Protein AF-A0A3C1F4M3-F1 (afdb_monomer)

Sequence (128 aa):
MGHRFSFQVFRGPIPIGVHVLHNCDNPPCSNPDHLRLGTDADNQRDKVARGRDYRGPRHHNSRKTHCPQGHEYTEQNVYRWGKGRYCKTCHSGYSRAAARERRARSRPMTGAVPSPEGPPPDSFQVPP

Nearest PDB structures (foldseek):
  1b8t-assembly1_A  TM=3.727E-01  e=8.259E-01  Gallus gallus
  6k4y-assembly1_M  TM=4.926E-01  e=9.924E+00  Tequatrovirus T4

Radius of gyration: 33.22 Å; Cα contacts (8 Å, |Δi|>4): 115; chains: 1; bounding box: 71×30×104 Å

Structure (mmCIF, N/CA/C/O backbone):
data_AF-A0A3C1F4M3-F1
#
_entry.id   AF-A0A3C1F4M3-F1
#
loop_
_atom_site.group_PDB
_atom_site.id
_atom_site.type_symbol
_atom_site.label_atom_id
_atom_site.label_alt_id
_atom_site.label_comp_id
_atom_site.label_asym_id
_atom_site.label_entity_id
_atom_site.label_seq_id
_atom_site.pdbx_PDB_ins_code
_atom_site.Cartn_x
_atom_site.Cartn_y
_atom_site.Cartn_z
_atom_site.occupancy
_atom_site.B_iso_or_equiv
_atom_site.auth_seq_id
_atom_site.auth_comp_id
_atom_site.auth_asym_id
_atom_site.auth_atom_id
_atom_site.pdbx_PDB_model_num
ATOM 1 N N . MET A 1 1 ? 16.260 10.325 -10.033 1.00 61.62 1 MET A N 1
ATOM 2 C CA . MET A 1 1 ? 16.123 10.311 -11.508 1.00 61.62 1 MET A CA 1
ATOM 3 C C . MET A 1 1 ? 17.241 9.551 -12.244 1.00 61.62 1 MET A C 1
ATOM 5 O O . MET A 1 1 ? 17.058 9.274 -13.419 1.00 61.62 1 MET A O 1
ATOM 9 N N . GLY A 1 2 ? 18.337 9.121 -11.594 1.00 87.25 2 GLY A N 1
ATOM 10 C CA . GLY A 1 2 ? 19.454 8.436 -12.278 1.00 87.25 2 GLY A CA 1
ATOM 11 C C . GLY A 1 2 ? 19.153 7.047 -12.866 1.00 87.25 2 GLY A C 1
ATOM 12 O O . GLY A 1 2 ? 19.625 6.731 -13.952 1.00 87.25 2 GLY A O 1
ATOM 13 N N . HIS A 1 3 ? 18.312 6.232 -12.219 1.00 92.25 3 HIS A N 1
ATOM 14 C CA . HIS A 1 3 ? 18.070 4.850 -12.656 1.00 92.25 3 HIS A CA 1
ATOM 15 C C . HIS A 1 3 ? 17.371 4.738 -14.026 1.00 92.25 3 HIS A C 1
ATOM 17 O O . HIS A 1 3 ? 17.714 3.865 -14.814 1.00 92.25 3 HIS A O 1
ATOM 23 N N . ARG A 1 4 ? 16.431 5.637 -14.360 1.00 95.06 4 ARG A N 1
ATOM 24 C CA . ARG A 1 4 ? 15.759 5.623 -15.677 1.00 95.06 4 ARG A CA 1
ATOM 25 C C . ARG A 1 4 ? 16.709 5.992 -16.812 1.00 95.06 4 ARG A C 1
ATOM 27 O O . ARG A 1 4 ? 16.585 5.449 -17.904 1.00 95.06 4 ARG A O 1
ATOM 34 N N . PHE A 1 5 ? 17.615 6.935 -16.559 1.00 95.12 5 PHE A N 1
ATOM 35 C CA . PHE A 1 5 ? 18.633 7.332 -17.527 1.00 95.12 5 PHE A CA 1
ATOM 36 C C . PHE A 1 5 ? 19.653 6.209 -17.725 1.00 95.12 5 PHE A C 1
ATOM 38 O O . PHE A 1 5 ? 19.879 5.787 -18.852 1.00 95.12 5 PHE A O 1
ATOM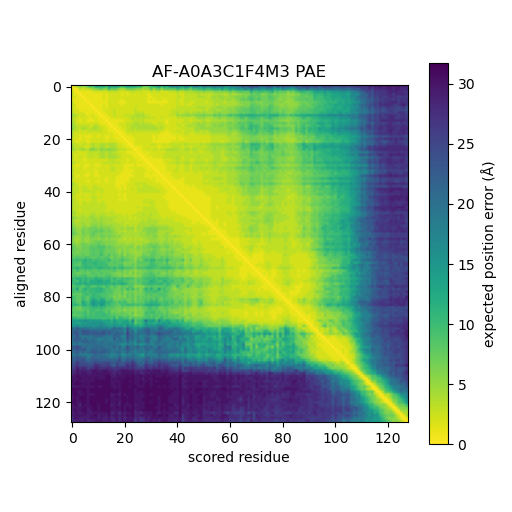 45 N N . SER A 1 6 ? 20.171 5.653 -16.624 1.00 96.19 6 SER A N 1
ATOM 46 C CA . SER A 1 6 ? 21.076 4.501 -16.651 1.00 96.19 6 SER A CA 1
ATOM 47 C C . SER A 1 6 ? 20.484 3.328 -17.440 1.00 96.19 6 SER A C 1
ATOM 49 O O . SER A 1 6 ? 21.121 2.810 -18.353 1.00 96.19 6 SER A O 1
ATOM 51 N N . PHE A 1 7 ? 19.221 2.968 -17.185 1.00 96.75 7 PHE A N 1
ATOM 52 C CA . PHE A 1 7 ? 18.557 1.915 -17.953 1.00 96.75 7 PHE A CA 1
ATOM 53 C C . PHE A 1 7 ? 18.534 2.223 -19.458 1.00 96.75 7 PHE A C 1
ATOM 55 O O . PHE A 1 7 ? 18.891 1.365 -20.253 1.00 96.75 7 PHE A O 1
ATOM 62 N N . GLN A 1 8 ? 18.179 3.445 -19.862 1.00 96.44 8 GLN A N 1
ATOM 63 C CA . GLN A 1 8 ? 18.118 3.803 -21.283 1.00 96.44 8 GLN A CA 1
ATOM 64 C C . GLN A 1 8 ? 19.469 3.728 -21.991 1.00 96.44 8 GLN A C 1
ATOM 66 O O . GLN A 1 8 ? 19.537 3.216 -23.105 1.00 96.44 8 GLN A O 1
ATOM 71 N N . VAL A 1 9 ? 20.534 4.188 -21.332 1.00 97.00 9 VAL A N 1
ATOM 72 C CA . VAL A 1 9 ? 21.895 4.173 -21.889 1.00 97.00 9 VAL A CA 1
ATOM 73 C C . VAL A 1 9 ? 22.427 2.747 -22.042 1.00 97.00 9 VAL A C 1
ATOM 75 O O . VAL A 1 9 ? 23.027 2.433 -23.064 1.00 97.00 9 VAL A O 1
ATOM 78 N N . PHE A 1 10 ? 22.204 1.878 -21.051 1.00 97.06 10 PHE A N 1
ATOM 79 C CA . PHE A 1 10 ? 22.831 0.549 -21.011 1.00 97.06 10 PHE A CA 1
ATOM 80 C C . PHE A 1 10 ? 21.932 -0.604 -21.483 1.00 97.06 10 PHE A C 1
ATOM 82 O O . PHE A 1 10 ? 22.438 -1.665 -21.837 1.00 97.06 10 PHE A O 1
ATOM 89 N N . ARG A 1 11 ? 20.604 -0.441 -21.453 1.00 95.50 11 ARG A N 1
ATOM 90 C CA . ARG A 1 11 ? 19.615 -1.496 -21.758 1.00 95.50 11 ARG A CA 1
ATOM 91 C C . ARG A 1 11 ? 18.637 -1.113 -22.872 1.00 95.50 11 ARG A C 1
ATOM 93 O O . ARG A 1 11 ? 17.924 -1.987 -23.359 1.00 95.50 11 ARG A O 1
ATOM 100 N N . GLY A 1 12 ? 18.617 0.151 -23.294 1.00 94.94 12 GLY A N 1
ATOM 101 C CA . GLY A 1 12 ? 17.786 0.630 -24.396 1.00 94.94 12 GLY A CA 1
ATOM 102 C C . GLY A 1 12 ? 16.447 1.247 -23.966 1.00 94.94 12 GLY A C 1
ATOM 103 O O . GLY A 1 12 ? 16.223 1.534 -22.787 1.00 94.94 12 GLY A O 1
ATOM 104 N N . PRO A 1 13 ? 15.549 1.519 -24.927 1.00 95.94 13 PRO A 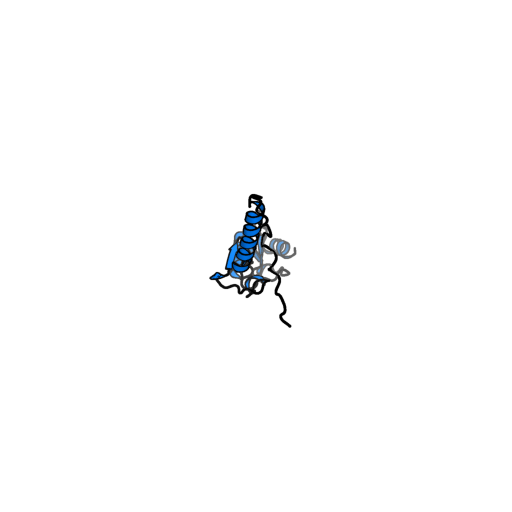N 1
ATOM 105 C CA . PRO A 1 13 ? 14.375 2.358 -24.707 1.00 95.94 13 PRO A CA 1
ATOM 106 C C . PRO A 1 13 ? 13.403 1.772 -23.674 1.00 95.94 13 PRO A C 1
ATOM 108 O O . PRO A 1 13 ? 13.229 0.560 -23.566 1.00 95.94 13 PRO A O 1
ATOM 111 N N . ILE A 1 14 ? 12.723 2.654 -22.935 1.00 96.19 14 ILE A N 1
ATOM 112 C CA . ILE A 1 14 ? 11.661 2.279 -21.991 1.00 96.19 14 ILE A CA 1
ATOM 113 C C . ILE A 1 14 ? 10.320 2.344 -22.737 1.00 96.19 14 ILE A C 1
ATOM 115 O O . ILE A 1 14 ? 9.933 3.440 -23.152 1.00 96.19 14 ILE A O 1
ATOM 119 N N . PRO A 1 15 ? 9.591 1.224 -22.900 1.00 95.62 15 PRO A N 1
ATOM 120 C CA . PRO A 1 15 ? 8.284 1.232 -23.550 1.00 95.62 15 PRO A CA 1
ATOM 121 C C . PRO A 1 15 ? 7.259 2.099 -22.805 1.00 95.62 15 PRO A C 1
ATOM 123 O O . PRO A 1 15 ? 7.327 2.277 -21.585 1.00 95.62 15 PRO A O 1
ATOM 126 N N . ILE A 1 16 ? 6.269 2.611 -23.538 1.00 94.38 16 ILE A N 1
ATOM 127 C CA . ILE A 1 16 ? 5.163 3.387 -22.961 1.00 94.38 16 ILE A CA 1
ATOM 128 C C . ILE A 1 16 ? 4.368 2.506 -21.989 1.00 94.38 16 ILE A C 1
ATOM 130 O O . ILE A 1 16 ? 4.105 1.339 -22.264 1.00 94.38 16 ILE A O 1
ATOM 134 N N . GLY A 1 17 ? 3.987 3.073 -20.841 1.00 92.88 17 GLY A N 1
ATOM 135 C CA . GLY A 1 17 ? 3.234 2.358 -19.804 1.00 92.88 17 GLY A CA 1
ATOM 136 C C . GLY A 1 17 ? 4.073 1.397 -18.952 1.00 92.88 17 GLY A C 1
ATOM 137 O O . GLY A 1 17 ? 3.513 0.647 -18.157 1.00 92.88 17 GLY A O 1
ATOM 138 N N . VAL A 1 18 ? 5.404 1.415 -19.095 1.00 96.38 18 VAL A N 1
ATOM 139 C CA . VAL A 1 18 ? 6.323 0.553 -18.344 1.00 96.38 18 VAL A CA 1
ATOM 140 C C . VAL A 1 18 ? 7.236 1.386 -17.443 1.00 96.38 18 VAL A C 1
ATOM 142 O O . VAL A 1 18 ? 7.650 2.504 -17.766 1.00 96.38 18 VAL A O 1
ATOM 145 N N . HIS A 1 19 ? 7.561 0.832 -16.279 1.00 95.25 19 HIS A N 1
ATOM 146 C CA . HIS A 1 19 ? 8.412 1.445 -15.270 1.00 95.25 19 HIS A CA 1
ATOM 147 C C . HIS A 1 19 ? 9.751 0.721 -15.172 1.00 95.25 19 HIS A C 1
ATOM 149 O O . HIS A 1 19 ? 9.845 -0.486 -15.379 1.00 95.25 19 HIS A O 1
ATOM 155 N N . VAL A 1 20 ? 10.784 1.472 -14.796 1.00 96.12 20 VAL A N 1
ATOM 156 C CA . VAL A 1 20 ? 12.070 0.913 -14.378 1.00 96.12 20 VAL A CA 1
ATOM 157 C C . VAL A 1 20 ? 11.991 0.667 -12.876 1.00 96.12 20 VAL A C 1
ATOM 159 O O . VAL A 1 20 ? 11.845 1.612 -12.102 1.00 96.12 20 VAL A O 1
ATOM 162 N N . LEU A 1 21 ? 12.046 -0.599 -12.477 1.00 95.94 21 LEU A N 1
ATOM 163 C CA . LEU A 1 21 ? 11.901 -1.064 -11.103 1.00 95.94 21 LEU A CA 1
ATOM 164 C C . LEU A 1 21 ? 13.241 -1.553 -10.550 1.00 95.94 21 LEU A C 1
ATOM 166 O O . LEU A 1 21 ? 14.046 -2.141 -11.274 1.00 95.94 21 LEU A O 1
ATOM 170 N N . HIS A 1 22 ? 13.457 -1.350 -9.249 1.00 95.25 22 HIS A N 1
ATOM 171 C CA . HIS A 1 22 ? 14.644 -1.832 -8.541 1.00 95.25 22 HIS A CA 1
ATOM 172 C C . HIS A 1 22 ? 14.462 -3.254 -8.024 1.00 95.25 22 HIS A C 1
ATOM 174 O O . HIS A 1 22 ? 13.562 -3.536 -7.225 1.00 95.25 22 HIS A O 1
ATOM 180 N N . ASN A 1 23 ? 15.414 -4.126 -8.345 1.00 93.69 23 ASN A N 1
ATOM 181 C CA . ASN A 1 23 ? 15.489 -5.436 -7.707 1.00 93.69 23 ASN A CA 1
ATOM 182 C C . ASN A 1 23 ? 16.196 -5.391 -6.340 1.00 93.69 23 ASN A C 1
ATOM 184 O O . ASN A 1 23 ? 15.949 -6.255 -5.508 1.00 93.69 23 ASN A O 1
ATOM 188 N N . CYS A 1 24 ? 17.014 -4.363 -6.090 1.00 92.94 24 CYS A N 1
ATOM 189 C C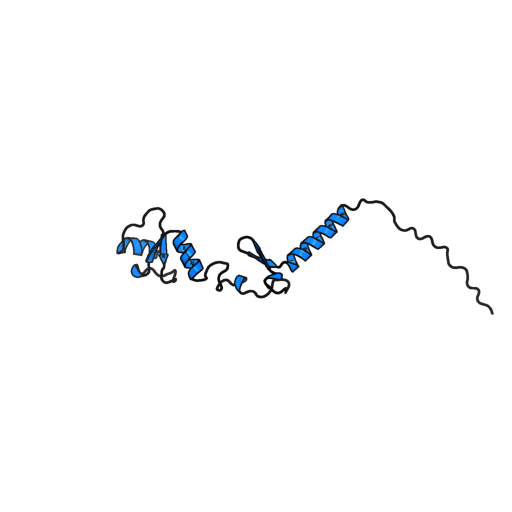A . CYS A 1 24 ? 17.899 -4.240 -4.925 1.00 92.94 24 CYS A CA 1
ATOM 190 C C . CYS A 1 24 ? 17.322 -3.471 -3.723 1.00 92.94 24 CYS A C 1
ATOM 192 O O . CYS A 1 24 ? 18.014 -3.314 -2.724 1.00 92.94 24 CYS A O 1
ATOM 194 N N . ASP A 1 25 ? 16.097 -2.938 -3.812 1.00 88.00 25 ASP A N 1
ATOM 195 C CA . ASP A 1 25 ? 15.464 -2.138 -2.745 1.00 88.00 25 ASP A CA 1
ATOM 196 C C . ASP A 1 25 ? 16.240 -0.913 -2.248 1.00 88.00 25 ASP A C 1
ATOM 198 O O . ASP A 1 25 ? 15.932 -0.370 -1.189 1.00 88.00 25 ASP A O 1
ATOM 202 N N . ASN A 1 26 ? 17.187 -0.429 -3.045 1.00 92.56 26 ASN A N 1
ATOM 203 C CA . ASN A 1 26 ? 18.010 0.727 -2.736 1.00 92.56 26 ASN A CA 1
ATOM 204 C C . ASN A 1 26 ? 17.651 1.890 -3.684 1.00 92.56 26 ASN A C 1
ATOM 206 O O . ASN A 1 26 ? 18.175 1.932 -4.798 1.00 92.56 26 ASN A O 1
ATOM 210 N N . PRO A 1 27 ? 16.770 2.836 -3.290 1.00 90.75 27 PRO A N 1
ATOM 211 C CA . PRO A 1 27 ? 16.309 3.930 -4.154 1.00 90.75 27 PRO A CA 1
ATOM 212 C C . PRO A 1 27 ? 17.400 4.761 -4.863 1.00 90.75 27 PRO A C 1
ATOM 214 O O . PRO A 1 27 ? 17.189 5.116 -6.027 1.00 90.75 27 PRO A O 1
ATOM 217 N N . PRO A 1 28 ? 18.555 5.086 -4.238 1.00 94.31 28 PRO A N 1
ATOM 218 C CA . PRO A 1 28 ? 19.635 5.798 -4.927 1.00 94.31 28 PRO A CA 1
ATOM 219 C C . PRO A 1 28 ? 20.390 4.940 -5.957 1.00 94.31 28 PRO A C 1
ATOM 221 O O . PRO A 1 28 ? 21.126 5.488 -6.778 1.00 94.31 28 PRO A O 1
ATOM 224 N N . CYS A 1 29 ? 20.220 3.613 -5.957 1.00 96.12 29 CYS A N 1
ATOM 225 C CA . CYS A 1 29 ? 20.916 2.726 -6.884 1.00 96.12 29 CYS A CA 1
ATOM 226 C C . CYS A 1 29 ? 20.546 3.041 -8.340 1.00 96.12 29 CYS A C 1
ATOM 228 O O . CYS A 1 29 ? 19.369 3.149 -8.693 1.00 96.12 29 CYS A O 1
ATOM 230 N N . SER A 1 30 ? 21.570 3.162 -9.184 1.00 95.88 30 SER A N 1
ATOM 231 C CA . SER A 1 30 ? 21.435 3.370 -10.631 1.00 95.88 30 SER A CA 1
ATOM 232 C C . SER A 1 30 ? 22.254 2.357 -11.444 1.00 95.88 30 SER A C 1
ATOM 234 O O . SER A 1 30 ? 22.479 2.583 -12.626 1.00 95.88 30 SER A O 1
ATOM 236 N N . ASN A 1 31 ? 22.705 1.252 -10.835 1.00 96.31 31 ASN A N 1
ATOM 237 C CA . ASN A 1 31 ? 23.382 0.170 -11.557 1.00 96.31 31 ASN A CA 1
ATOM 238 C C . ASN A 1 31 ? 22.371 -0.505 -12.509 1.00 96.31 31 ASN A C 1
ATOM 240 O O . ASN A 1 31 ? 21.371 -1.017 -12.000 1.00 96.31 31 ASN A O 1
ATOM 244 N N . PRO A 1 32 ? 22.599 -0.527 -13.838 1.00 94.88 32 PRO A N 1
ATOM 245 C CA . PRO A 1 32 ? 21.657 -1.096 -14.805 1.00 94.88 32 PRO A CA 1
ATOM 246 C C . PRO A 1 32 ? 21.334 -2.577 -14.565 1.00 94.88 32 PRO A C 1
ATOM 248 O O . PRO A 1 32 ? 20.248 -3.013 -14.936 1.00 94.88 32 PRO A O 1
ATOM 251 N N . ASP A 1 33 ? 22.209 -3.335 -13.902 1.00 96.38 33 ASP A N 1
ATOM 252 C CA . ASP A 1 33 ? 21.982 -4.753 -13.581 1.00 96.38 33 ASP A CA 1
ATOM 253 C C . ASP A 1 33 ? 21.000 -4.960 -12.422 1.00 96.38 33 ASP A C 1
ATOM 255 O O . ASP A 1 33 ? 20.414 -6.028 -12.264 1.00 96.38 33 ASP A O 1
ATOM 259 N N . HIS A 1 34 ? 20.780 -3.925 -11.610 1.00 96.19 34 HIS A N 1
ATOM 260 C CA . HIS A 1 34 ? 19.800 -3.943 -10.522 1.00 96.19 34 HIS A CA 1
ATOM 261 C C . HIS A 1 34 ? 18.430 -3.398 -10.946 1.00 96.19 34 HIS A C 1
ATOM 263 O O . HIS A 1 34 ? 17.538 -3.250 -10.101 1.00 96.19 34 HIS A O 1
ATOM 269 N N . LEU A 1 35 ? 18.265 -3.079 -12.231 1.00 96.00 35 LEU A N 1
ATOM 270 C CA . LEU A 1 35 ? 17.071 -2.466 -12.794 1.00 96.00 35 LEU A CA 1
ATOM 271 C C . LEU A 1 35 ? 16.379 -3.423 -13.759 1.00 96.00 35 LEU A C 1
ATOM 273 O O . LEU A 1 35 ? 17.018 -4.112 -14.549 1.00 96.00 35 LEU A O 1
ATOM 277 N N . ARG A 1 36 ? 15.049 -3.431 -13.725 1.00 96.19 36 ARG A N 1
ATOM 278 C CA . ARG A 1 36 ? 14.222 -4.211 -14.649 1.00 96.19 36 ARG A CA 1
ATOM 279 C C . ARG A 1 36 ? 13.032 -3.402 -15.128 1.00 96.19 36 ARG A C 1
ATOM 281 O O . ARG A 1 36 ? 12.564 -2.510 -14.424 1.00 96.19 36 ARG A O 1
ATOM 288 N N . LEU A 1 37 ? 12.507 -3.752 -16.291 1.00 97.25 37 LEU A N 1
ATOM 289 C CA . LEU A 1 37 ? 11.214 -3.248 -16.730 1.00 97.25 37 LEU A CA 1
ATOM 290 C C . LEU A 1 37 ? 10.085 -3.981 -15.996 1.00 97.25 37 LEU A C 1
ATOM 292 O O . LEU A 1 37 ? 10.193 -5.169 -15.677 1.00 97.25 37 LEU A O 1
ATOM 296 N N . GLY A 1 38 ? 9.008 -3.265 -15.699 1.00 96.50 38 GLY A N 1
ATOM 297 C CA . GLY A 1 38 ? 7.822 -3.839 -15.082 1.00 96.50 38 GLY A CA 1
ATOM 298 C C . GLY A 1 38 ? 6.638 -2.886 -15.073 1.00 96.50 38 GLY A C 1
ATOM 299 O O . GLY A 1 38 ? 6.766 -1.681 -15.286 1.00 96.50 38 GLY A O 1
ATOM 300 N N . THR A 1 39 ? 5.469 -3.451 -14.825 1.00 96.75 39 THR A N 1
ATOM 301 C CA . THR A 1 39 ? 4.206 -2.722 -14.700 1.00 96.75 39 THR A CA 1
ATOM 302 C C . THR A 1 39 ? 4.000 -2.207 -13.275 1.00 96.75 39 THR A C 1
ATOM 304 O O . THR A 1 39 ? 4.675 -2.625 -12.328 1.00 96.75 39 THR A O 1
ATOM 307 N N . ASP A 1 40 ? 2.997 -1.350 -13.085 1.00 95.31 40 ASP A N 1
ATOM 308 C CA . ASP A 1 40 ? 2.524 -0.997 -11.743 1.00 95.31 40 ASP A CA 1
ATOM 309 C C . ASP A 1 40 ? 2.113 -2.232 -10.928 1.00 95.31 40 ASP A C 1
ATOM 311 O O . ASP A 1 40 ? 2.361 -2.294 -9.721 1.00 95.31 40 ASP A O 1
ATOM 315 N N . ALA A 1 41 ? 1.532 -3.244 -11.581 1.00 95.94 41 ALA A N 1
ATOM 316 C CA . ALA A 1 41 ? 1.151 -4.493 -10.931 1.00 95.94 41 ALA A CA 1
ATOM 317 C C . ALA A 1 41 ? 2.380 -5.273 -10.434 1.00 95.94 41 ALA A C 1
ATOM 319 O O . ALA A 1 41 ? 2.360 -5.790 -9.317 1.00 95.94 41 ALA A O 1
ATOM 320 N N . ASP A 1 42 ? 3.468 -5.308 -11.212 1.00 96.31 42 ASP A N 1
ATOM 321 C CA . ASP A 1 42 ? 4.744 -5.896 -10.784 1.00 96.31 42 ASP A CA 1
ATOM 322 C C . ASP A 1 42 ? 5.305 -5.186 -9.553 1.00 96.31 42 ASP A C 1
ATOM 324 O O . ASP A 1 42 ? 5.651 -5.829 -8.564 1.00 96.31 42 ASP A O 1
ATOM 328 N N . ASN A 1 43 ? 5.340 -3.853 -9.579 1.00 95.19 43 ASN A N 1
ATOM 329 C CA . ASN A 1 43 ? 5.829 -3.056 -8.456 1.00 95.19 43 ASN A CA 1
ATOM 330 C C . ASN A 1 43 ? 4.981 -3.272 -7.188 1.00 95.19 43 ASN A C 1
ATOM 332 O O . ASN A 1 43 ? 5.499 -3.350 -6.071 1.00 95.19 43 ASN A O 1
ATOM 336 N N . GLN A 1 44 ? 3.659 -3.399 -7.341 1.00 94.56 44 GLN A N 1
ATOM 337 C CA . GLN A 1 44 ? 2.766 -3.713 -6.227 1.00 94.56 44 GLN A CA 1
ATOM 338 C C . GLN A 1 44 ? 3.011 -5.116 -5.665 1.00 94.56 44 GLN A C 1
ATOM 340 O O . GLN A 1 44 ? 3.071 -5.252 -4.440 1.00 94.56 44 GLN A O 1
ATOM 345 N N . ARG A 1 45 ? 3.195 -6.128 -6.524 1.00 95.25 45 ARG A N 1
ATOM 346 C CA . ARG A 1 45 ? 3.547 -7.492 -6.099 1.00 95.25 45 ARG A CA 1
ATOM 347 C C . ARG A 1 45 ? 4.860 -7.511 -5.327 1.00 95.25 45 ARG A C 1
ATOM 349 O O . ARG A 1 45 ? 4.884 -8.033 -4.216 1.00 95.25 45 ARG A O 1
ATOM 356 N N . ASP A 1 46 ? 5.900 -6.857 -5.838 1.00 94.94 46 ASP A N 1
ATOM 357 C CA . ASP A 1 46 ? 7.200 -6.764 -5.163 1.00 94.94 46 ASP A CA 1
ATOM 358 C C . ASP A 1 46 ? 7.080 -6.086 -3.799 1.00 94.94 46 ASP A C 1
ATOM 360 O O . ASP A 1 46 ? 7.662 -6.532 -2.810 1.00 94.94 46 ASP A O 1
ATOM 364 N N . LYS A 1 47 ? 6.301 -5.003 -3.713 1.00 93.94 47 LYS A N 1
ATOM 365 C CA . LYS A 1 47 ? 6.049 -4.301 -2.450 1.00 93.94 47 LYS A CA 1
ATOM 366 C C . LYS A 1 47 ? 5.394 -5.212 -1.409 1.00 93.94 47 LYS A C 1
ATOM 368 O O . LYS A 1 47 ? 5.817 -5.178 -0.253 1.00 93.94 47 LYS A O 1
ATOM 373 N N . VAL A 1 48 ? 4.394 -6.002 -1.808 1.00 94.00 48 VAL A N 1
ATOM 374 C CA . VAL A 1 48 ? 3.698 -6.956 -0.925 1.00 94.00 48 VAL A CA 1
ATOM 375 C C . VAL A 1 48 ? 4.623 -8.108 -0.536 1.00 94.00 48 VAL A C 1
ATOM 377 O O . VAL A 1 48 ? 4.779 -8.373 0.652 1.00 94.00 48 VAL A O 1
ATOM 380 N N . ALA A 1 49 ? 5.307 -8.731 -1.499 1.00 94.25 49 ALA A N 1
ATOM 381 C CA . ALA A 1 49 ? 6.246 -9.828 -1.248 1.00 94.25 49 ALA A CA 1
ATOM 382 C C . ALA A 1 49 ? 7.382 -9.416 -0.297 1.00 94.25 49 ALA A C 1
ATOM 384 O O . ALA A 1 49 ? 7.806 -10.186 0.559 1.00 94.25 49 ALA A O 1
ATOM 385 N N . ARG A 1 50 ? 7.834 -8.160 -0.393 1.00 92.56 50 ARG A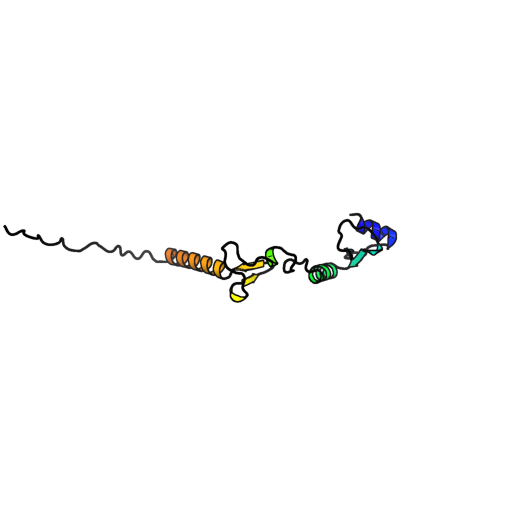 N 1
ATOM 386 C CA . ARG A 1 50 ? 8.869 -7.578 0.479 1.00 92.56 50 ARG A CA 1
ATOM 387 C C . ARG A 1 50 ? 8.311 -7.037 1.805 1.00 92.56 50 ARG A C 1
ATOM 389 O O . ARG A 1 50 ? 9.057 -6.434 2.577 1.00 92.56 50 ARG A O 1
ATOM 396 N N . GLY A 1 51 ? 7.012 -7.204 2.075 1.00 93.56 51 GLY A N 1
ATOM 397 C CA . GLY A 1 51 ? 6.355 -6.786 3.319 1.00 93.56 51 GLY A CA 1
ATOM 398 C C . GLY A 1 51 ? 6.372 -5.274 3.566 1.00 93.56 51 GL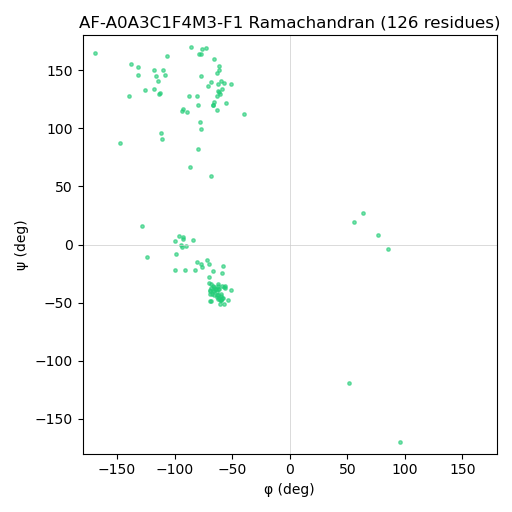Y A C 1
ATOM 399 O O . GLY A 1 51 ? 6.384 -4.837 4.719 1.00 93.56 51 GLY A O 1
ATOM 400 N N . ARG A 1 52 ? 6.439 -4.476 2.492 1.00 92.00 52 ARG A N 1
ATOM 401 C CA . ARG A 1 52 ? 6.487 -3.000 2.516 1.00 92.00 52 ARG A CA 1
ATOM 402 C C . ARG A 1 52 ? 5.136 -2.354 2.234 1.00 92.00 52 ARG A C 1
ATOM 404 O O . ARG A 1 52 ? 5.040 -1.133 2.118 1.00 92.00 52 ARG A O 1
ATOM 411 N N . ASP A 1 53 ? 4.094 -3.153 2.061 1.00 93.50 53 ASP A N 1
ATOM 412 C CA . ASP A 1 53 ? 2.744 -2.634 1.962 1.00 93.50 53 ASP A CA 1
ATOM 413 C C . ASP A 1 53 ? 2.240 -2.159 3.339 1.00 93.50 53 ASP A C 1
ATOM 415 O O . ASP A 1 53 ? 2.838 -2.397 4.387 1.00 93.50 53 ASP A O 1
ATOM 419 N N . TYR A 1 54 ? 1.114 -1.457 3.336 1.00 90.19 54 TYR A N 1
ATOM 420 C CA . TYR A 1 54 ? 0.543 -0.823 4.525 1.00 90.19 54 TYR A CA 1
ATOM 421 C C . TYR A 1 54 ? -0.017 -1.827 5.550 1.00 90.19 54 TYR A C 1
ATOM 423 O O . TYR A 1 54 ? -0.245 -1.446 6.701 1.00 90.19 54 TYR A O 1
ATOM 431 N N . ARG A 1 55 ? -0.246 -3.087 5.146 1.00 88.94 55 ARG A N 1
ATOM 432 C CA . ARG A 1 55 ? -0.596 -4.209 6.036 1.00 88.94 55 ARG A CA 1
ATOM 433 C C . ARG A 1 55 ? 0.615 -5.079 6.361 1.00 88.94 55 ARG A C 1
ATOM 435 O O . ARG A 1 55 ? 0.515 -5.943 7.226 1.00 88.94 55 ARG A O 1
ATOM 442 N N . GLY A 1 56 ? 1.741 -4.834 5.699 1.00 91.94 56 GLY A N 1
ATOM 443 C CA . GLY A 1 56 ? 2.972 -5.572 5.877 1.00 91.94 56 GLY A CA 1
ATOM 444 C C . GLY A 1 56 ? 3.571 -5.381 7.272 1.00 91.94 56 GLY A C 1
ATOM 445 O O . GLY A 1 56 ? 3.282 -4.392 7.962 1.00 91.94 56 GLY A O 1
ATOM 446 N N . PRO A 1 57 ? 4.441 -6.310 7.696 1.00 92.12 57 PRO A N 1
ATOM 447 C CA . PRO A 1 57 ? 5.021 -6.326 9.039 1.00 92.12 57 PRO A CA 1
ATOM 448 C C . PRO A 1 57 ? 5.949 -5.135 9.310 1.00 92.12 57 PRO A C 1
ATOM 450 O O . PRO A 1 57 ? 6.152 -4.756 10.462 1.00 92.12 57 PRO A O 1
ATOM 453 N N . ARG A 1 58 ? 6.500 -4.510 8.260 1.00 90.69 58 ARG A N 1
ATOM 454 C CA . ARG A 1 58 ? 7.398 -3.350 8.386 1.00 90.69 58 ARG A CA 1
ATOM 455 C C . ARG A 1 58 ? 6.649 -2.048 8.679 1.00 90.69 58 ARG A C 1
ATOM 457 O O . ARG A 1 58 ? 7.264 -1.075 9.108 1.00 90.69 58 ARG A O 1
ATOM 464 N N . HIS A 1 59 ? 5.335 -2.007 8.462 1.00 92.62 59 HIS A N 1
ATOM 465 C CA . HIS A 1 59 ? 4.551 -0.797 8.671 1.00 92.62 59 HIS A CA 1
ATOM 466 C C . HIS A 1 59 ? 4.215 -0.606 10.159 1.00 92.62 59 HIS A C 1
ATOM 468 O O . HIS A 1 59 ? 3.665 -1.493 10.813 1.00 92.62 59 HIS A O 1
ATOM 474 N N . HIS A 1 60 ? 4.516 0.577 10.704 1.00 91.25 60 HIS A N 1
ATOM 475 C CA . HIS A 1 60 ? 4.373 0.862 12.137 1.00 91.25 60 HIS A CA 1
ATOM 476 C C . HIS A 1 60 ? 2.949 0.604 12.664 1.00 91.25 60 HIS A C 1
ATOM 478 O O . HIS A 1 60 ? 2.788 0.082 13.763 1.00 91.25 60 HIS A O 1
ATOM 484 N N . ASN A 1 61 ? 1.906 0.902 11.877 1.00 90.38 61 ASN A N 1
ATOM 485 C CA . ASN A 1 61 ? 0.520 0.654 12.290 1.00 90.38 61 ASN A CA 1
ATOM 486 C C . ASN A 1 61 ? 0.160 -0.836 12.352 1.00 90.38 61 ASN A C 1
ATOM 488 O O . ASN A 1 61 ? -0.699 -1.205 13.156 1.00 90.38 61 ASN A O 1
ATOM 492 N N . SER A 1 62 ? 0.814 -1.683 11.551 1.00 89.88 62 SER A N 1
ATOM 493 C CA . SER A 1 62 ? 0.628 -3.139 11.598 1.00 89.88 62 SER A CA 1
ATOM 494 C C . SER A 1 62 ? 1.175 -3.725 12.898 1.00 89.88 62 SER A C 1
ATOM 496 O O . SER A 1 62 ? 0.588 -4.651 13.444 1.00 89.88 62 SER A O 1
ATOM 498 N N . ARG A 1 63 ? 2.262 -3.140 13.423 1.00 90.62 63 ARG A N 1
ATOM 499 C CA . ARG A 1 63 ? 2.954 -3.581 14.646 1.00 90.62 63 ARG A CA 1
ATOM 500 C C . ARG A 1 63 ? 2.299 -3.112 15.944 1.00 90.62 63 ARG A C 1
ATOM 502 O O . ARG A 1 63 ? 2.642 -3.614 17.008 1.00 90.62 63 ARG A O 1
ATOM 509 N N . LYS A 1 64 ? 1.387 -2.137 15.887 1.00 92.50 64 LYS A N 1
ATOM 510 C CA . LYS A 1 64 ? 0.679 -1.660 17.082 1.00 92.50 64 LYS A CA 1
ATOM 511 C C . LYS A 1 64 ? -0.118 -2.809 17.696 1.00 92.50 64 LYS A C 1
ATOM 513 O O . LYS A 1 64 ? -0.894 -3.457 16.995 1.00 92.50 64 LYS A O 1
ATOM 518 N N . THR A 1 65 ? 0.038 -3.019 18.994 1.00 94.94 65 THR A N 1
ATOM 519 C CA . THR A 1 65 ? -0.743 -3.999 19.760 1.00 94.94 65 THR A CA 1
ATOM 520 C C . THR A 1 65 ? -2.002 -3.382 20.354 1.00 94.94 65 THR A C 1
ATOM 522 O O . THR A 1 65 ? -2.968 -4.094 20.574 1.00 94.94 65 THR A O 1
ATOM 525 N N . HIS A 1 66 ? -2.038 -2.058 20.525 1.00 94.69 66 HIS A N 1
ATOM 526 C CA . HIS A 1 66 ? -3.153 -1.351 21.149 1.00 94.69 66 HIS A CA 1
ATOM 527 C C . HIS A 1 66 ? -3.603 -0.144 20.320 1.00 94.69 66 HIS A C 1
ATOM 529 O O . HIS A 1 66 ? -2.830 0.456 19.560 1.00 94.69 66 HIS A O 1
ATOM 535 N N . CYS A 1 67 ? -4.878 0.211 20.452 1.00 93.25 67 CYS A N 1
ATOM 536 C CA . CYS A 1 67 ? -5.432 1.437 19.890 1.00 93.25 67 CYS A CA 1
ATOM 537 C C . CYS A 1 67 ? -5.024 2.671 20.724 1.00 93.25 67 CYS A C 1
ATOM 539 O O . CYS A 1 67 ? -4.555 2.514 21.849 1.00 93.25 67 CYS A O 1
ATOM 541 N N . PRO A 1 68 ? -5.241 3.907 20.229 1.00 89.19 68 PRO A N 1
ATOM 542 C CA . PRO A 1 68 ? -4.916 5.128 20.980 1.00 89.19 68 PRO A CA 1
ATOM 543 C C . PRO A 1 68 ? -5.615 5.257 22.343 1.00 89.19 68 PRO A C 1
ATOM 545 O O . PRO A 1 68 ? -5.181 6.042 23.170 1.00 89.19 68 PRO A O 1
ATOM 548 N N . GLN A 1 69 ? -6.700 4.506 22.563 1.00 87.25 69 GLN A N 1
ATOM 549 C CA . GLN A 1 69 ? -7.444 4.451 23.828 1.00 87.25 69 GLN A CA 1
ATOM 550 C C . GLN A 1 69 ? -7.023 3.268 24.721 1.00 87.25 69 GLN A C 1
ATOM 552 O O . GLN A 1 69 ? -7.692 2.972 25.699 1.00 87.25 69 GLN A O 1
ATOM 557 N N . GLY A 1 70 ? -5.968 2.533 24.360 1.00 92.62 70 GLY A N 1
ATOM 558 C CA . GLY A 1 70 ? -5.436 1.431 25.167 1.00 92.62 70 GLY A CA 1
ATOM 559 C C . GLY A 1 70 ? -6.104 0.068 24.968 1.00 92.62 70 GLY A C 1
ATOM 560 O O . GLY A 1 70 ? -5.619 -0.907 25.517 1.00 92.62 70 GLY A O 1
ATOM 561 N N . HIS A 1 71 ? -7.164 -0.062 24.163 1.00 93.94 71 HIS A N 1
ATOM 562 C CA . HIS A 1 71 ? -7.740 -1.383 23.866 1.00 93.94 71 HIS A CA 1
ATOM 563 C C . HIS A 1 71 ? -6.830 -2.221 22.959 1.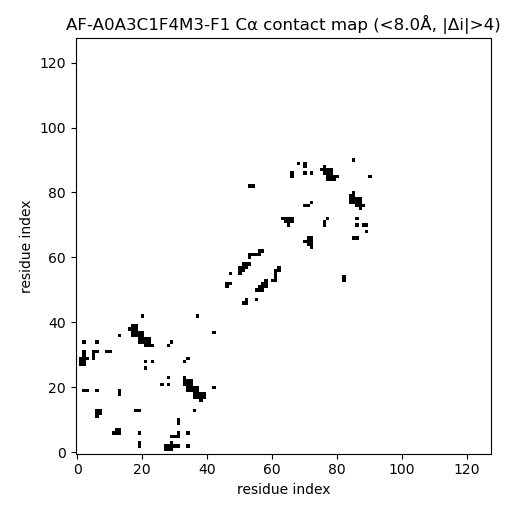00 93.94 71 HIS A C 1
ATOM 565 O O . HIS A 1 71 ? -6.342 -1.714 21.943 1.00 93.94 71 HIS A O 1
ATOM 571 N N . GLU A 1 72 ? -6.677 -3.503 23.276 1.00 96.00 72 GLU A N 1
ATOM 572 C CA . GLU A 1 72 ? -5.858 -4.451 22.521 1.00 96.00 72 GLU A CA 1
ATOM 573 C C . GLU A 1 72 ? -6.442 -4.758 21.133 1.00 96.00 72 GLU A C 1
ATOM 575 O O . GLU A 1 72 ? -7.653 -4.909 20.956 1.00 96.00 72 GLU A O 1
ATOM 580 N N . TYR A 1 73 ? -5.579 -4.865 20.125 1.00 93.94 73 TYR A N 1
ATOM 581 C CA . TYR A 1 73 ? -5.938 -5.232 18.760 1.00 93.94 73 TYR A CA 1
ATOM 582 C C . TYR A 1 73 ? -5.966 -6.752 18.557 1.00 93.94 73 TYR A C 1
ATOM 584 O O . TYR A 1 73 ? -5.188 -7.298 17.772 1.00 93.94 73 TYR A O 1
ATOM 592 N N . THR A 1 74 ? -6.916 -7.413 19.212 1.00 95.19 74 THR A N 1
ATOM 593 C CA . THR A 1 74 ? -7.269 -8.818 18.957 1.00 95.19 74 THR A CA 1
ATOM 594 C C . THR A 1 74 ? -8.149 -8.955 17.712 1.00 95.19 74 THR A C 1
ATOM 596 O O . THR A 1 74 ? -8.741 -7.977 17.250 1.00 95.19 74 THR A O 1
ATOM 599 N N . GLU A 1 75 ? -8.294 -10.161 17.158 1.00 90.62 75 GLU A N 1
ATOM 600 C CA . GLU A 1 75 ? -9.200 -10.409 16.021 1.00 90.62 75 GLU A CA 1
ATOM 601 C C . GLU A 1 75 ? -10.648 -10.000 16.331 1.00 90.62 75 GLU A C 1
ATOM 603 O O . GLU A 1 75 ? -11.355 -9.422 15.498 1.00 90.62 75 GLU A O 1
ATOM 608 N N . GLN A 1 76 ? -11.075 -10.221 17.575 1.00 92.94 76 GLN A N 1
ATOM 609 C CA . GLN A 1 76 ? -12.402 -9.868 18.058 1.00 92.94 76 GLN A CA 1
ATOM 610 C C . GLN A 1 76 ? -12.564 -8.351 18.148 1.00 92.94 76 GLN A C 1
ATOM 612 O O . GLN A 1 76 ? -13.606 -7.837 17.744 1.00 92.94 76 GLN A O 1
ATOM 617 N N . ASN A 1 77 ? -11.539 -7.619 18.592 1.00 92.44 77 ASN A N 1
ATOM 618 C CA . ASN A 1 77 ? -11.596 -6.169 18.790 1.00 92.44 77 ASN A CA 1
ATOM 619 C C . ASN A 1 77 ? -11.127 -5.348 17.572 1.00 92.44 77 ASN A C 1
ATOM 621 O O . ASN A 1 77 ? -11.041 -4.118 17.610 1.00 92.44 77 ASN A O 1
ATOM 625 N N . VAL A 1 78 ? -10.851 -6.012 16.455 1.00 93.00 78 VAL A N 1
ATOM 626 C CA . VAL A 1 78 ? -10.394 -5.382 15.220 1.00 93.00 78 VAL A CA 1
ATOM 627 C C . VAL A 1 78 ? -11.443 -5.512 14.132 1.00 93.00 78 VAL A C 1
ATOM 629 O O . VAL A 1 78 ? -11.907 -6.606 13.819 1.00 93.00 78 VAL A O 1
ATOM 632 N N . TYR A 1 79 ? -11.763 -4.398 13.480 1.00 92.81 79 TYR A N 1
ATOM 633 C CA . TYR A 1 79 ? -12.344 -4.427 12.141 1.00 92.81 79 TYR A CA 1
ATOM 634 C C . TYR A 1 79 ? -11.412 -3.731 11.149 1.00 92.81 79 TYR A C 1
ATOM 636 O O . TYR A 1 79 ? -10.626 -2.845 11.502 1.00 92.81 79 TYR A O 1
ATOM 644 N N . ARG A 1 80 ? -11.459 -4.180 9.898 1.00 91.06 80 ARG A N 1
ATOM 645 C CA . ARG A 1 80 ? -10.610 -3.675 8.818 1.00 91.06 80 ARG A CA 1
ATOM 646 C C . ARG A 1 80 ? -11.494 -2.960 7.810 1.00 91.06 80 ARG A C 1
ATOM 648 O O . ARG A 1 80 ? -12.489 -3.518 7.366 1.00 91.06 80 ARG A O 1
ATOM 655 N N . TRP A 1 81 ? -11.116 -1.739 7.454 1.00 90.38 81 TRP A N 1
ATOM 656 C CA . TRP A 1 81 ? -11.810 -0.942 6.446 1.00 90.38 81 TRP A CA 1
ATOM 657 C C . TRP A 1 81 ? -10.783 -0.223 5.576 1.00 90.38 81 TRP A C 1
ATOM 659 O O . TRP A 1 81 ? -9.860 0.416 6.089 1.00 90.38 81 TRP A O 1
ATOM 669 N N . GLY A 1 82 ? -10.906 -0.362 4.254 1.00 89.62 82 GLY A N 1
ATOM 670 C CA . GLY A 1 82 ? -9.928 0.165 3.304 1.00 89.62 82 GLY A CA 1
ATOM 671 C C . GLY A 1 82 ? -8.496 -0.266 3.650 1.00 89.62 82 GLY A C 1
ATOM 672 O O . GLY A 1 82 ? -8.173 -1.457 3.695 1.00 89.62 82 GLY A O 1
ATOM 673 N N . LYS A 1 83 ? -7.623 0.713 3.913 1.00 85.62 83 LYS A N 1
ATOM 674 C CA . LYS A 1 83 ? -6.216 0.477 4.276 1.00 85.62 83 LYS A CA 1
ATOM 675 C C . LYS A 1 83 ? -5.949 0.431 5.788 1.00 85.62 83 LYS A C 1
ATOM 677 O O . LYS A 1 83 ? -4.809 0.230 6.196 1.00 85.62 83 LYS A O 1
ATOM 682 N N . GLY A 1 84 ? -6.978 0.619 6.612 1.00 87.75 84 GLY A N 1
ATOM 683 C CA . GLY A 1 84 ? -6.857 0.789 8.057 1.00 87.75 84 GLY A CA 1
ATOM 684 C C . GLY A 1 84 ? -7.315 -0.413 8.879 1.00 87.75 84 GLY A C 1
ATOM 685 O O . GLY A 1 84 ? -8.055 -1.289 8.422 1.00 87.75 84 GLY A O 1
ATOM 686 N N . ARG A 1 85 ? -6.875 -0.408 10.137 1.00 92.12 85 ARG A N 1
ATOM 687 C CA . ARG A 1 85 ? -7.357 -1.269 11.215 1.00 92.12 85 ARG A CA 1
ATOM 688 C C . ARG A 1 85 ? -7.947 -0.379 12.298 1.00 92.12 85 ARG A C 1
ATOM 690 O O . ARG A 1 85 ? -7.307 0.594 12.690 1.00 92.12 85 ARG A O 1
ATOM 697 N N . TYR A 1 86 ? -9.124 -0.735 12.789 1.00 91.81 86 TYR A N 1
ATOM 698 C CA . TYR A 1 86 ? -9.883 0.084 13.720 1.00 91.81 86 TYR A CA 1
ATOM 699 C C . TYR A 1 86 ? -10.357 -0.751 14.908 1.00 91.81 86 TYR A C 1
ATOM 701 O O . TYR A 1 86 ? -10.657 -1.938 14.774 1.00 91.81 86 TYR A O 1
ATOM 709 N N . CYS A 1 87 ? -10.413 -0.110 16.074 1.00 94.50 87 CYS A N 1
ATOM 710 C CA . CYS A 1 87 ? -10.859 -0.730 17.314 1.00 94.50 87 CYS A CA 1
ATOM 711 C C . CYS A 1 87 ? -12.392 -0.788 17.353 1.00 94.50 87 CYS A C 1
ATOM 713 O O . CYS A 1 87 ? -13.051 0.258 17.312 1.00 94.50 87 CYS A O 1
ATOM 715 N N . LYS A 1 88 ? -12.961 -1.996 17.444 1.00 93.62 88 LYS A N 1
ATOM 716 C CA . LYS A 1 88 ? -14.415 -2.190 17.557 1.00 93.62 88 LYS A CA 1
ATOM 717 C C . LYS A 1 88 ? -14.953 -1.611 18.862 1.00 93.62 88 LYS A C 1
ATOM 719 O O . LYS A 1 88 ? -16.011 -0.988 18.838 1.00 93.62 88 LYS A O 1
ATOM 724 N N . THR A 1 89 ? -14.223 -1.742 19.970 1.00 91.94 89 THR A N 1
ATOM 725 C CA . THR A 1 89 ? -14.618 -1.161 21.265 1.00 91.94 89 THR A CA 1
ATOM 726 C C . THR A 1 89 ? -14.687 0.366 21.215 1.00 91.94 89 THR A C 1
ATOM 728 O O . THR A 1 89 ? -15.672 0.948 21.662 1.00 91.94 89 THR A O 1
ATOM 731 N N . CYS A 1 90 ? -13.711 1.037 20.590 1.00 89.12 90 CYS A N 1
ATOM 732 C CA . CYS A 1 90 ? -13.780 2.494 20.411 1.00 89.12 90 CYS A CA 1
ATOM 733 C C . CYS A 1 90 ? -14.971 2.898 19.536 1.00 89.12 90 CYS A C 1
ATOM 735 O O . CYS A 1 90 ? -15.688 3.848 19.852 1.00 89.12 90 CYS A O 1
ATOM 737 N N . HIS A 1 91 ? -15.190 2.170 18.437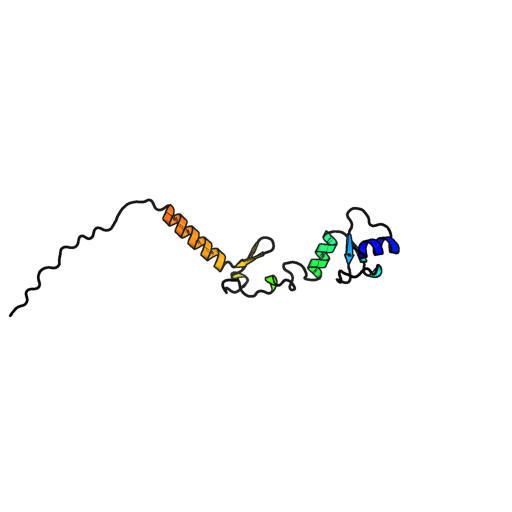 1.00 87.31 91 HIS A N 1
ATOM 738 C CA . HIS A 1 91 ? -16.293 2.466 17.533 1.00 87.31 91 HIS A CA 1
ATOM 739 C C . HIS A 1 91 ? -17.651 2.289 18.225 1.00 87.31 91 HIS A C 1
ATOM 741 O O . HIS A 1 91 ? -18.515 3.160 18.104 1.00 87.31 91 HIS A O 1
ATOM 747 N N . SER A 1 92 ? -17.843 1.203 18.975 1.00 82.62 92 SER A N 1
ATOM 748 C CA . SER A 1 92 ? -19.101 0.937 19.673 1.00 82.62 92 SER A CA 1
ATOM 749 C C . SER A 1 92 ? -19.389 1.988 20.748 1.00 82.62 92 SER A C 1
ATOM 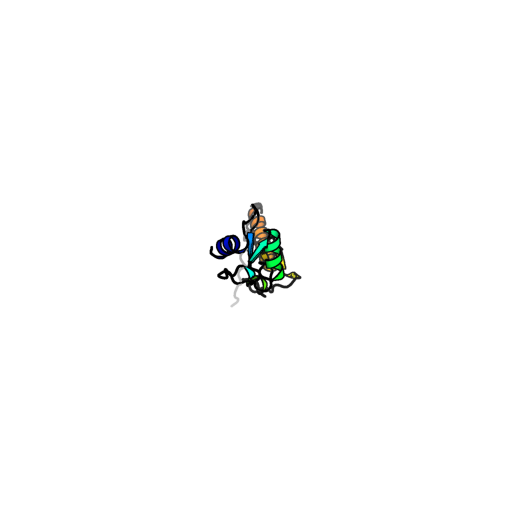751 O O . SER A 1 92 ? -20.534 2.428 20.861 1.00 82.62 92 SER A O 1
ATOM 753 N N . GLY A 1 93 ? -18.366 2.459 21.472 1.00 80.00 93 GLY A N 1
ATOM 754 C CA . GLY A 1 93 ? -18.479 3.563 22.429 1.00 80.00 93 GLY A CA 1
ATOM 755 C C . GLY A 1 93 ? -19.020 4.844 21.788 1.00 80.00 93 GLY A C 1
ATOM 756 O O . GLY A 1 93 ? -20.031 5.381 22.246 1.00 80.00 93 GLY A O 1
ATOM 757 N N . TYR A 1 94 ? -18.420 5.274 20.671 1.00 72.88 94 TYR A N 1
ATOM 758 C CA . TYR A 1 94 ? -18.891 6.435 19.906 1.00 72.88 94 TYR A CA 1
ATOM 759 C C . TYR A 1 94 ? -20.331 6.253 19.404 1.00 72.88 94 TYR A C 1
ATOM 761 O O . TYR A 1 94 ? -21.185 7.116 19.609 1.00 72.88 94 TYR A O 1
ATOM 769 N N . SER A 1 95 ? -20.640 5.100 18.804 1.00 74.81 95 SER A N 1
ATOM 770 C CA . SER A 1 95 ? -21.983 4.812 18.287 1.00 74.81 95 SER A CA 1
ATOM 771 C C . SER A 1 95 ? -23.049 4.804 19.386 1.00 74.81 95 SER A C 1
ATOM 773 O O . SER A 1 95 ? -24.167 5.268 19.153 1.00 74.81 95 SER A O 1
ATOM 775 N N . ARG A 1 96 ? -22.718 4.325 20.594 1.00 71.31 96 ARG A N 1
ATOM 776 C CA . ARG A 1 96 ? -23.616 4.353 21.761 1.00 71.31 96 ARG A CA 1
ATOM 777 C C . ARG A 1 96 ? -23.836 5.774 22.272 1.00 71.31 96 ARG A C 1
ATOM 779 O O . ARG A 1 96 ? -24.982 6.114 22.559 1.00 71.31 96 ARG A O 1
ATOM 786 N N . ALA A 1 97 ? -22.790 6.597 22.352 1.00 75.06 97 ALA A N 1
ATOM 787 C CA . ALA A 1 97 ? -22.910 8.006 22.736 1.00 75.06 97 ALA A CA 1
ATOM 788 C C . ALA A 1 97 ? -23.803 8.777 21.747 1.00 75.06 97 ALA A C 1
ATOM 790 O O . ALA A 1 97 ? -24.828 9.331 22.142 1.00 75.06 97 ALA A O 1
ATOM 791 N N . ALA A 1 98 ? -23.524 8.669 20.445 1.00 74.56 98 ALA A N 1
ATOM 792 C CA . ALA A 1 98 ? -24.328 9.297 19.396 1.00 74.56 98 ALA A CA 1
ATOM 793 C C . ALA A 1 98 ? -25.783 8.781 19.355 1.00 74.56 98 ALA A C 1
ATOM 795 O O . ALA A 1 98 ? -26.711 9.518 19.021 1.00 74.56 98 ALA A O 1
ATOM 796 N N . ALA A 1 99 ? -26.028 7.504 19.673 1.00 75.12 99 ALA A N 1
ATOM 797 C CA . ALA A 1 99 ? -27.386 6.965 19.795 1.00 75.12 99 ALA A CA 1
ATOM 798 C C . ALA A 1 99 ? -28.132 7.519 21.022 1.00 75.12 99 ALA A C 1
ATOM 800 O O . ALA A 1 99 ? -29.324 7.808 20.916 1.00 75.12 99 ALA A O 1
ATOM 801 N N . ARG A 1 100 ? -27.447 7.692 22.164 1.00 75.88 100 ARG A N 1
ATOM 802 C CA . ARG A 1 100 ? -28.012 8.336 23.365 1.00 75.88 100 ARG A CA 1
ATOM 803 C C . ARG A 1 100 ? -28.388 9.787 23.086 1.00 75.88 100 ARG A C 1
ATOM 805 O O . ARG A 1 100 ? -29.509 10.176 23.392 1.00 75.88 100 ARG A O 1
ATOM 812 N N . GLU A 1 101 ? -27.502 10.548 22.448 1.00 77.94 101 GLU A N 1
ATOM 813 C CA . GLU A 1 101 ? -27.765 11.942 22.071 1.00 77.94 101 GLU A CA 1
ATOM 814 C C . GLU A 1 101 ? -28.941 12.068 21.102 1.00 77.94 101 GLU A C 1
ATOM 816 O O . GLU A 1 101 ? -29.837 12.878 21.329 1.00 77.94 101 GLU A O 1
ATOM 821 N N . ARG A 1 102 ? -28.993 11.236 20.053 1.00 75.44 102 ARG A N 1
ATOM 822 C CA . ARG A 1 102 ? -30.131 11.220 19.119 1.00 75.44 102 ARG A CA 1
ATOM 823 C C . ARG A 1 102 ? -31.446 10.913 19.830 1.00 75.44 102 ARG A C 1
ATOM 825 O O . ARG A 1 102 ? -32.403 11.643 19.618 1.00 75.44 102 ARG A O 1
ATOM 832 N N . ARG A 1 103 ? -31.474 9.903 20.713 1.00 76.94 103 ARG A N 1
ATOM 833 C CA . ARG A 1 103 ? -32.655 9.575 21.536 1.00 76.94 103 ARG A CA 1
ATOM 834 C C . ARG A 1 103 ? -33.052 10.713 22.475 1.00 76.94 103 ARG A C 1
ATOM 836 O O . ARG A 1 103 ? -34.239 10.932 22.669 1.00 76.94 103 ARG A O 1
ATOM 843 N N . ALA A 1 104 ? -32.087 11.418 23.065 1.00 81.88 104 ALA A N 1
ATOM 844 C CA . ALA A 1 104 ? -32.355 12.570 23.924 1.00 81.88 104 ALA A CA 1
ATOM 845 C C . ALA A 1 104 ? -32.947 13.745 23.130 1.00 81.88 104 ALA A C 1
ATOM 847 O O . ALA A 1 104 ? -33.894 14.366 23.593 1.00 81.88 104 ALA A O 1
ATOM 848 N N . ARG A 1 105 ? -32.443 14.001 21.914 1.00 79.75 105 ARG A N 1
ATOM 849 C CA . ARG A 1 105 ? -32.971 15.034 21.004 1.00 79.75 105 ARG A CA 1
ATOM 850 C C . ARG A 1 105 ? -34.338 14.683 20.420 1.00 79.75 105 ARG A C 1
ATOM 852 O O . ARG A 1 105 ? -35.132 15.575 20.165 1.00 79.75 105 ARG A O 1
ATOM 859 N N . SER A 1 106 ? -34.595 13.398 20.182 1.00 77.25 106 SER A N 1
ATOM 860 C CA . SER A 1 106 ? -35.862 12.906 19.639 1.00 77.25 106 SER A CA 1
ATOM 861 C C . SER A 1 106 ? -36.886 12.558 20.720 1.00 77.25 106 SER A C 1
ATOM 863 O O . SER A 1 106 ? -37.975 12.098 20.381 1.00 77.25 106 SER A O 1
ATOM 865 N N . ARG A 1 107 ? -36.548 12.704 22.011 1.00 67.56 107 ARG A N 1
ATOM 866 C CA . ARG A 1 107 ? -37.532 12.572 23.088 1.00 67.56 107 ARG A CA 1
ATOM 867 C C . ARG A 1 107 ? -38.503 13.741 22.939 1.00 67.56 107 ARG A C 1
ATOM 869 O O . ARG A 1 107 ? -38.051 14.884 22.997 1.00 67.56 107 ARG A O 1
ATOM 876 N N . PRO A 1 108 ? -39.806 13.487 22.741 1.00 61.09 108 PRO A N 1
ATOM 877 C CA . PRO A 1 108 ? -40.776 14.564 22.791 1.00 61.09 108 PRO A CA 1
ATOM 878 C C . PRO A 1 108 ? -40.657 15.251 24.156 1.00 61.09 108 PRO A C 1
ATOM 880 O O . PRO A 1 108 ? -40.480 14.582 25.179 1.00 61.09 108 PRO A O 1
ATOM 883 N N . MET A 1 109 ? -40.733 16.582 24.164 1.00 58.06 109 MET A N 1
ATOM 884 C CA . MET A 1 109 ? -40.860 17.398 25.374 1.00 58.06 109 MET A CA 1
ATOM 885 C C . MET A 1 109 ? -42.247 17.161 25.993 1.00 58.06 109 MET A C 1
ATOM 887 O O . MET A 1 109 ? -43.060 18.073 26.084 1.00 58.06 109 MET A O 1
ATOM 891 N N . THR A 1 110 ? -42.586 15.925 26.360 1.00 58.66 110 THR A N 1
ATOM 892 C CA . THR A 1 110 ? -43.766 15.683 27.187 1.00 58.66 110 THR A CA 1
ATOM 893 C C . THR A 1 110 ? -43.380 16.069 28.604 1.00 58.66 110 THR A C 1
ATOM 895 O O . THR A 1 110 ? -42.658 15.339 29.287 1.00 58.66 110 THR A O 1
ATOM 898 N N . GLY A 1 111 ? -43.784 17.278 28.988 1.00 54.94 111 GLY A N 1
ATOM 899 C CA . GLY A 1 111 ? -43.608 17.812 30.324 1.00 54.94 111 GLY A CA 1
ATOM 900 C C . GLY A 1 111 ? -44.211 16.881 31.371 1.00 54.94 111 GLY A C 1
ATOM 901 O O . GLY A 1 111 ? -45.398 16.582 31.350 1.00 54.94 111 GLY A O 1
ATOM 902 N N . ALA A 1 112 ? -43.362 16.449 32.289 1.00 51.28 112 ALA A N 1
ATOM 903 C CA . ALA A 1 112 ? -43.727 16.113 33.651 1.00 51.28 112 ALA A CA 1
ATOM 904 C C . ALA A 1 112 ? -42.499 16.466 34.490 1.00 51.28 112 ALA A C 1
ATOM 906 O O . ALA A 1 112 ? -41.581 15.667 34.669 1.00 51.28 112 ALA A O 1
ATOM 907 N N . VAL A 1 113 ? -42.438 17.727 34.911 1.00 53.31 113 VAL A N 1
ATOM 908 C CA . VAL A 1 113 ? -41.640 18.097 36.079 1.00 53.31 113 VAL A CA 1
ATOM 909 C C . VAL A 1 113 ? -42.343 17.399 37.249 1.00 53.31 113 VAL A C 1
ATOM 911 O O . VAL A 1 113 ? -43.550 17.599 37.383 1.00 53.31 113 VAL A O 1
ATOM 914 N N . PRO A 1 114 ? -41.699 16.529 38.042 1.00 50.38 114 PRO A N 1
ATOM 915 C CA . PRO A 1 114 ? -42.361 16.002 39.227 1.00 50.38 114 PRO A CA 1
ATOM 916 C C . PRO A 1 114 ? -42.635 17.174 40.181 1.00 50.38 114 PRO A C 1
ATOM 918 O O . PRO A 1 114 ? -41.696 17.826 40.638 1.00 50.38 114 PRO A O 1
ATOM 921 N N . SER A 1 115 ? -43.914 17.475 40.429 1.00 54.19 115 SER A N 1
ATOM 922 C CA . SER A 1 115 ? -44.328 18.443 41.448 1.00 54.19 115 SER A CA 1
ATOM 923 C C . SER A 1 115 ? -43.817 17.996 42.821 1.00 54.19 115 SER A C 1
ATOM 925 O O . SER A 1 115 ? -43.990 16.824 43.168 1.00 54.19 115 SER A O 1
ATOM 927 N N . PRO A 1 116 ? -43.225 18.883 43.636 1.00 53.78 116 PRO A N 1
ATOM 928 C CA . PRO A 1 116 ? -42.978 18.592 45.038 1.00 53.78 116 PRO A CA 1
ATOM 929 C C . PRO A 1 116 ? -44.281 18.796 45.822 1.00 53.78 116 PRO A C 1
ATOM 931 O O . PRO A 1 116 ? -44.495 19.848 46.413 1.00 53.78 116 PRO A O 1
ATOM 934 N N . GLU A 1 117 ? -45.165 17.801 45.821 1.00 47.06 117 GLU A N 1
ATOM 935 C CA . GLU A 1 117 ? -46.304 17.762 46.744 1.00 47.06 117 GLU A CA 1
ATOM 936 C C . GLU A 1 117 ? -46.096 16.638 47.757 1.00 47.06 117 GLU A C 1
ATOM 938 O O . GLU A 1 117 ? -46.453 15.482 47.543 1.00 47.06 117 GLU A O 1
ATOM 943 N N . GLY A 1 118 ? -45.467 16.997 48.873 1.00 52.88 118 GLY A N 1
ATOM 944 C CA . GLY A 1 118 ? -45.577 16.274 50.132 1.00 52.88 118 GLY A CA 1
ATOM 945 C C . GLY A 1 118 ? -46.001 17.282 51.203 1.00 52.88 118 GLY A C 1
ATOM 946 O O . GLY A 1 118 ? -45.439 18.381 51.219 1.00 52.88 118 GLY A O 1
ATOM 947 N N . PRO A 1 119 ? -46.996 16.975 52.055 1.00 56.12 119 PRO A N 1
ATOM 948 C CA . PRO A 1 119 ? -47.402 17.887 53.120 1.00 56.12 119 PRO A CA 1
ATOM 949 C C . PRO A 1 119 ? -46.228 18.135 54.089 1.00 56.12 119 PRO A C 1
ATOM 951 O O . PRO A 1 119 ? -45.375 17.254 54.246 1.00 56.12 119 PRO A O 1
ATOM 954 N N . PRO A 1 120 ? -46.147 19.319 54.730 1.00 57.19 120 PRO A N 1
ATOM 955 C CA . PRO A 1 120 ? -45.109 19.585 55.721 1.00 57.19 120 PRO A CA 1
ATOM 956 C C . PRO A 1 120 ? -45.217 18.570 56.871 1.00 57.19 120 PRO A C 1
ATOM 958 O O . PRO A 1 120 ? -46.336 18.232 57.262 1.00 57.19 120 PRO A O 1
ATOM 961 N N . PRO A 1 121 ? -44.096 18.060 57.415 1.00 53.22 121 PRO A N 1
ATOM 962 C CA . PRO A 1 121 ? -44.152 17.143 58.543 1.00 53.22 121 PRO A CA 1
ATOM 963 C C . PRO A 1 121 ? -44.767 17.841 59.759 1.00 53.22 121 PRO A C 1
ATOM 965 O O . PRO A 1 121 ? -44.331 18.925 60.154 1.00 53.22 121 PRO A O 1
ATOM 968 N N . ASP A 1 122 ? -45.782 17.186 60.322 1.00 47.28 122 ASP A N 1
ATOM 969 C CA . ASP A 1 122 ? -46.467 17.578 61.545 1.00 47.28 122 ASP A CA 1
ATOM 970 C C . ASP A 1 122 ? -45.480 17.837 62.687 1.00 47.28 122 ASP A C 1
ATOM 972 O O . ASP A 1 122 ? -44.510 17.111 62.923 1.00 47.28 122 ASP A O 1
ATOM 976 N N . SER A 1 123 ? -45.789 18.905 63.410 1.00 52.44 123 SER A N 1
ATOM 977 C CA . SER A 1 123 ? -45.212 19.334 64.675 1.00 52.44 123 SER A CA 1
ATOM 978 C C . SER A 1 123 ? -44.929 18.176 65.636 1.00 52.44 123 SER A C 1
ATOM 980 O O . SER A 1 123 ? -45.849 17.604 66.221 1.00 52.44 123 SER A O 1
ATOM 982 N N . PHE A 1 124 ? -43.648 17.908 65.895 1.00 48.38 124 PHE A N 1
ATOM 983 C CA . PHE A 1 124 ? -43.240 17.182 67.092 1.00 48.38 124 PHE A CA 1
ATOM 984 C C . PHE A 1 124 ? -43.271 18.137 68.289 1.00 48.38 124 PHE A C 1
ATOM 986 O O . PHE A 1 124 ? -42.423 19.016 68.439 1.00 48.38 124 PHE A O 1
ATOM 993 N N . GLN A 1 125 ? -44.290 17.959 69.127 1.00 54.31 125 GLN A N 1
ATOM 994 C CA . GLN A 1 125 ? -44.339 18.472 70.490 1.00 54.31 125 GLN A CA 1
ATOM 995 C C . GLN A 1 125 ? -43.203 17.852 71.311 1.00 54.31 125 GLN A C 1
ATOM 997 O O . GLN A 1 125 ? -43.014 16.635 71.303 1.00 54.31 125 GLN A O 1
ATOM 1002 N N . VAL A 1 126 ? -42.476 18.692 72.044 1.00 48.81 126 VAL A N 1
ATOM 1003 C CA . VAL A 1 126 ? -41.538 18.269 73.088 1.00 48.81 126 VAL A CA 1
ATOM 1004 C C . VAL A 1 126 ? -42.302 18.298 74.421 1.00 48.81 126 VAL A C 1
ATOM 1006 O O . VAL A 1 126 ? -42.764 19.374 74.804 1.00 48.81 126 VAL A O 1
ATOM 1009 N N . PRO A 1 127 ? -42.519 17.155 75.101 1.00 51.88 127 PRO A N 1
ATOM 1010 C CA . PRO A 1 127 ? -43.053 17.124 76.467 1.00 51.88 127 PRO A CA 1
ATOM 1011 C C . PRO A 1 127 ? -41.949 17.483 77.496 1.00 51.88 127 PRO A C 1
ATOM 1013 O O . PRO A 1 127 ? -40.779 17.505 77.112 1.00 51.88 127 PRO A O 1
ATOM 1016 N N . PRO A 1 128 ? -42.316 17.826 78.751 1.00 60.91 128 PRO A N 1
ATOM 1017 C CA . PRO A 1 128 ? -41.620 18.824 79.578 1.00 60.91 128 PRO A CA 1
ATOM 1018 C C . PRO A 1 128 ? -40.220 18.440 80.065 1.00 60.91 128 PRO A C 1
ATOM 1020 O O . PRO A 1 128 ? -39.978 17.238 80.319 1.00 60.91 128 PRO A O 1
#

pLDDT: mean 84.49, std 15.32, range [47.06, 97.25]

Mean predicted aligned error: 12.0 Å

Secondary structure (DSSP, 8-state):
-HHH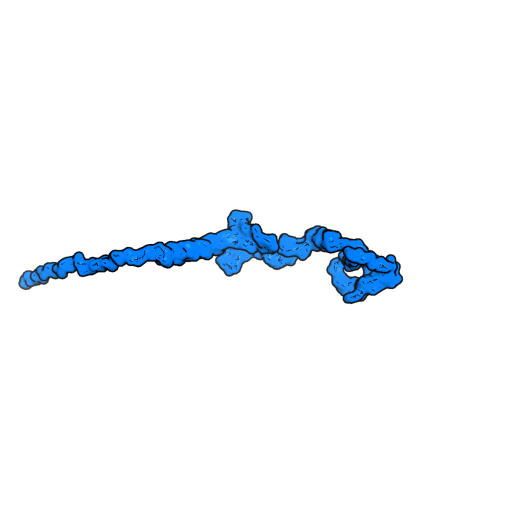HHHHHHH-PPPTT-EEEESS--TT---GGGEEEE-HHHHHHHHHHTT-STTSTTSHHHH--B-TTS-B--TTTEEEETTEEEEHHHHHHHHHHHHHHHHHHTS-----------PPPP------

Foldseek 3Di:
DQQQVLLCVPPNDQDPQKDWDACPPDVVDNHNVRTDIDHPVVVVVVCVVVQNALCRPPHPQVPDQADPVRHGDDPVQWDDDDSDIDGNVVVVVVVVVVVVVVCVVPPPCPDDPPDPDDDDDDDDDDDD

Solvent-accessible surface area (backbone atoms only — not comparable to full-atom values): 8119 Å² total; per-residue (Å²): 122,58,41,64,53,35,32,39,77,77,75,39,85,79,57,88,89,53,40,80,41,69,77,72,81,49,87,88,59,41,59,54,89,44,48,41,82,38,42,72,66,51,55,50,50,53,33,50,78,67,27,67,32,74,78,17,79,73,25,70,78,51,64,50,60,51,45,100,85,66,52,59,63,44,78,85,31,41,46,77,55,95,86,48,78,44,51,44,64,61,50,50,53,52,55,49,52,56,50,50,51,50,50,61,72,67,47,74,88,74,84,74,78,83,76,92,82,70,81,80,82,77,84,81,81,80,80,136